Protein AF-A0A1L9QSR4-F1 (afdb_monomer)

Mean predicted aligned error: 5.04 Å

Radius of gyration: 18.43 Å; Cα contacts (8 Å, |Δi|>4): 11; chains: 1; bounding box: 35×28×44 Å

Sequence (59 aa):
MRTVDEIFNEAMSLPNSDRVLLVEKRIQELWIEEAQKHIDEIRSGTVKPIPGEEVLAQV

Structure (mmCIF, N/CA/C/O backbone):
data_AF-A0A1L9QSR4-F1
#
_entry.id   AF-A0A1L9QSR4-F1
#
loop_
_atom_site.group_PDB
_atom_site.id
_atom_site.type_symbol
_atom_site.label_atom_id
_atom_site.label_alt_id
_atom_site.label_comp_id
_atom_site.label_asym_id
_atom_site.label_entity_id
_atom_site.label_seq_id
_atom_site.pdbx_PDB_ins_code
_atom_site.Cartn_x
_atom_site.Cartn_y
_atom_site.Cartn_z
_atom_site.occupancy
_atom_site.B_iso_or_equiv
_atom_site.auth_seq_id
_atom_site.auth_comp_id
_atom_site.auth_asym_id
_atom_site.auth_atom_id
_atom_site.pdbx_PDB_model_num
ATOM 1 N N . MET A 1 1 ? 7.559 11.920 -26.099 1.00 80.56 1 MET A N 1
ATOM 2 C CA . MET A 1 1 ? 6.547 11.211 -25.287 1.00 80.56 1 MET A CA 1
ATOM 3 C C . MET A 1 1 ? 6.734 9.738 -25.567 1.00 80.56 1 MET A C 1
ATOM 5 O O . MET A 1 1 ? 6.744 9.397 -26.740 1.00 80.56 1 MET A O 1
ATOM 9 N N . ARG A 1 2 ? 6.981 8.917 -24.543 1.00 89.81 2 ARG A N 1
ATOM 10 C CA . ARG A 1 2 ? 7.105 7.465 -24.726 1.00 89.81 2 ARG A CA 1
ATOM 11 C C . ARG A 1 2 ? 5.721 6.831 -24.858 1.00 89.81 2 ARG A C 1
ATOM 13 O O . ARG A 1 2 ? 4.777 7.328 -24.241 1.00 89.81 2 ARG A O 1
ATOM 20 N N . THR A 1 3 ? 5.600 5.774 -25.652 1.00 97.25 3 THR A N 1
ATOM 21 C CA . THR A 1 3 ? 4.367 4.976 -25.737 1.00 97.25 3 THR A CA 1
ATOM 22 C C . THR A 1 3 ? 4.278 3.994 -24.566 1.00 97.25 3 THR A C 1
ATOM 24 O O . THR A 1 3 ? 5.269 3.714 -23.890 1.00 97.25 3 THR A O 1
ATOM 27 N N . VAL A 1 4 ? 3.080 3.459 -24.315 1.00 95.69 4 VAL A N 1
ATOM 28 C CA . VAL A 1 4 ? 2.883 2.421 -23.287 1.00 95.69 4 VAL A CA 1
ATOM 29 C C . VAL A 1 4 ? 3.729 1.182 -23.597 1.00 95.69 4 VAL A C 1
ATOM 31 O O . VAL A 1 4 ? 4.374 0.650 -22.698 1.00 95.69 4 VAL A O 1
ATOM 34 N N . ASP A 1 5 ? 3.799 0.778 -24.867 1.00 97.12 5 ASP A N 1
ATOM 35 C CA . ASP A 1 5 ? 4.574 -0.389 -25.299 1.00 97.12 5 ASP A CA 1
ATOM 36 C C . ASP A 1 5 ? 6.084 -0.192 -25.105 1.00 97.12 5 ASP A C 1
ATOM 38 O O . ASP A 1 5 ? 6.788 -1.116 -24.700 1.00 97.12 5 ASP A O 1
ATOM 42 N N . GLU A 1 6 ? 6.599 1.019 -25.346 1.00 97.00 6 GLU A N 1
ATOM 43 C CA . GLU A 1 6 ? 8.007 1.348 -25.092 1.00 97.00 6 GLU A CA 1
ATOM 44 C C . GLU A 1 6 ? 8.358 1.217 -23.604 1.00 97.00 6 GLU A C 1
ATOM 46 O O . GLU A 1 6 ? 9.386 0.631 -23.264 1.00 97.00 6 GLU A O 1
ATOM 51 N N . ILE A 1 7 ? 7.489 1.712 -22.717 1.00 94.19 7 ILE A N 1
ATOM 52 C CA . ILE A 1 7 ? 7.674 1.623 -21.259 1.00 94.19 7 ILE A CA 1
ATOM 53 C C . ILE A 1 7 ? 7.572 0.169 -20.789 1.00 94.19 7 ILE A C 1
ATOM 55 O O . ILE A 1 7 ? 8.364 -0.274 -19.957 1.00 94.19 7 ILE A O 1
ATOM 59 N N . PHE A 1 8 ? 6.619 -0.591 -21.330 1.00 94.44 8 PHE A N 1
ATOM 60 C CA . PHE A 1 8 ? 6.449 -2.000 -20.994 1.00 94.44 8 PHE A CA 1
ATOM 61 C C . PHE A 1 8 ? 7.682 -2.823 -21.378 1.00 94.44 8 PHE A C 1
ATOM 63 O O . PHE A 1 8 ? 8.199 -3.585 -20.561 1.00 94.44 8 PHE A O 1
ATOM 70 N N . ASN A 1 9 ? 8.196 -2.635 -22.595 1.00 96.25 9 ASN A N 1
ATOM 71 C CA . ASN A 1 9 ? 9.384 -3.343 -23.063 1.00 96.25 9 ASN A CA 1
ATOM 72 C C . ASN A 1 9 ? 10.626 -3.002 -22.227 1.00 96.25 9 ASN A C 1
ATOM 74 O O . ASN A 1 9 ? 11.403 -3.895 -21.889 1.00 96.25 9 ASN A O 1
ATOM 78 N N . GLU A 1 10 ? 10.794 -1.736 -21.839 1.00 94.62 10 GLU A N 1
ATOM 79 C CA . GLU A 1 10 ? 11.870 -1.313 -20.940 1.00 94.62 10 GLU A CA 1
ATOM 80 C C . GLU A 1 10 ? 11.742 -1.981 -19.564 1.00 94.62 10 GLU A C 1
ATOM 82 O O . GLU A 1 10 ? 12.712 -2.565 -19.081 1.00 94.62 10 GLU A O 1
ATOM 87 N N . ALA A 1 11 ? 10.543 -1.998 -18.975 1.00 93.19 11 ALA A N 1
ATOM 88 C CA . ALA A 1 11 ? 10.294 -2.679 -17.706 1.00 93.19 11 ALA A CA 1
ATOM 89 C C . ALA A 1 11 ? 10.577 -4.189 -17.792 1.00 93.19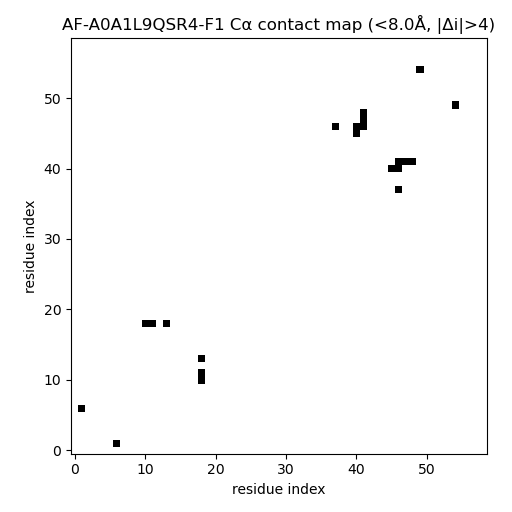 11 ALA A C 1
ATOM 91 O O . ALA A 1 11 ? 11.170 -4.759 -16.877 1.00 93.19 11 ALA A O 1
ATOM 92 N N . MET A 1 12 ? 10.216 -4.841 -18.901 1.00 95.31 12 MET A N 1
ATOM 93 C CA . MET A 1 12 ? 10.482 -6.268 -19.118 1.00 95.31 12 MET A CA 1
ATOM 94 C C . MET A 1 12 ? 11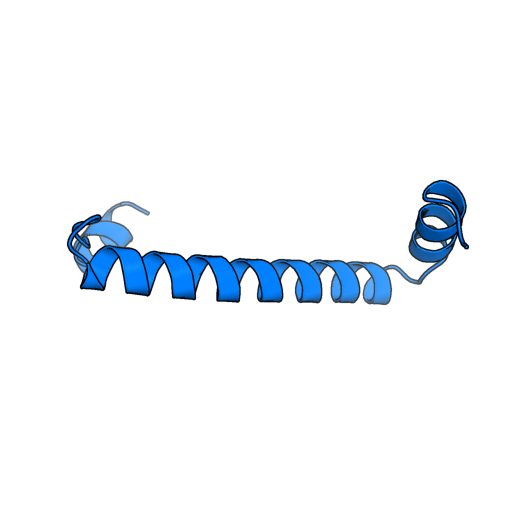.967 -6.573 -19.339 1.00 95.31 12 MET A C 1
ATOM 96 O O . MET A 1 12 ? 12.410 -7.674 -19.011 1.00 95.31 12 MET A O 1
ATOM 100 N N . SER A 1 13 ? 12.743 -5.603 -19.833 1.00 96.69 13 SER A N 1
ATOM 101 C CA . SER A 1 13 ? 14.195 -5.735 -20.002 1.00 96.69 13 SER A CA 1
ATOM 102 C C . SER A 1 13 ? 14.978 -5.694 -18.682 1.00 96.69 13 SER A C 1
ATOM 104 O O . SER A 1 13 ? 16.132 -6.120 -18.644 1.00 96.69 13 SER A O 1
ATOM 106 N N . LEU A 1 14 ? 14.359 -5.220 -17.593 1.00 96.44 14 LEU A N 1
ATOM 107 C CA . LEU A 1 14 ? 14.992 -5.155 -16.278 1.00 96.44 14 LEU A CA 1
ATOM 108 C C . LEU A 1 14 ? 15.248 -6.555 -15.691 1.00 96.44 14 LEU A C 1
ATOM 110 O O . LEU A 1 14 ? 14.460 -7.481 -15.930 1.00 96.44 14 LEU A O 1
ATOM 114 N N . PRO A 1 15 ? 16.287 -6.716 -14.849 1.00 97.88 15 PRO A N 1
ATOM 115 C CA . PRO A 1 15 ? 16.458 -7.897 -14.011 1.00 97.88 15 PRO A CA 1
ATOM 116 C C . PRO A 1 15 ? 15.210 -8.194 -13.172 1.00 97.88 15 PRO A C 1
ATOM 118 O O . PRO A 1 15 ? 14.457 -7.297 -12.792 1.00 97.88 15 PRO A O 1
ATOM 121 N N . ASN A 1 16 ? 15.000 -9.467 -12.831 1.00 95.69 16 ASN A N 1
ATOM 122 C CA . ASN A 1 16 ? 13.818 -9.868 -12.067 1.00 95.69 16 ASN A CA 1
ATOM 123 C C . ASN A 1 16 ? 13.702 -9.147 -10.713 1.00 95.69 16 ASN A C 1
ATOM 125 O O . ASN A 1 16 ? 12.603 -8.750 -10.340 1.00 95.69 16 ASN A O 1
ATOM 129 N N . SER A 1 17 ? 14.821 -8.951 -10.009 1.00 96.75 17 SER A N 1
ATOM 130 C CA . SER A 1 17 ? 14.876 -8.210 -8.740 1.00 96.75 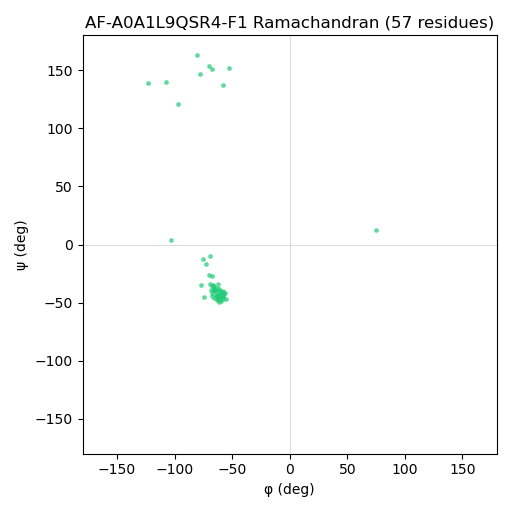17 SER A CA 1
ATOM 131 C C . SER A 1 17 ? 14.321 -6.796 -8.869 1.00 96.75 17 SER A C 1
ATOM 133 O O . SER A 1 17 ? 13.559 -6.346 -8.021 1.00 96.75 17 SER A O 1
ATOM 135 N N . ASP A 1 18 ? 14.661 -6.119 -9.959 1.00 97.19 18 ASP A N 1
ATOM 136 C CA . ASP A 1 18 ? 14.349 -4.707 -10.149 1.00 97.19 18 ASP A CA 1
ATOM 137 C C . ASP A 1 18 ? 12.879 -4.537 -10.536 1.00 97.19 18 ASP A C 1
ATOM 139 O O . ASP A 1 18 ? 12.213 -3.605 -10.086 1.00 97.19 18 ASP A O 1
ATOM 143 N N . ARG A 1 19 ? 12.330 -5.492 -11.301 1.00 95.81 19 ARG A N 1
ATOM 144 C CA . ARG A 1 19 ? 10.885 -5.558 -11.563 1.00 95.81 19 ARG A CA 1
ATOM 145 C C . ARG A 1 19 ? 10.089 -5.822 -10.291 1.00 95.81 19 ARG A C 1
ATOM 147 O O . ARG A 1 19 ? 9.068 -5.174 -10.081 1.00 95.81 19 ARG A O 1
ATOM 154 N N . VAL A 1 20 ? 10.550 -6.750 -9.450 1.00 96.31 20 VAL A N 1
ATOM 155 C CA . VAL A 1 20 ? 9.920 -7.025 -8.150 1.00 96.31 20 VAL A CA 1
ATOM 156 C C . VAL A 1 20 ? 9.937 -5.767 -7.290 1.00 96.31 20 VAL A C 1
ATOM 158 O O . VAL A 1 20 ? 8.880 -5.350 -6.834 1.00 96.31 20 VAL A O 1
ATOM 161 N N . LEU A 1 21 ? 11.085 -5.097 -7.170 1.00 96.50 21 LEU A N 1
ATOM 162 C CA . LEU A 1 21 ? 11.211 -3.851 -6.414 1.00 96.50 21 LEU A CA 1
ATOM 163 C C . LEU A 1 21 ? 10.253 -2.761 -6.921 1.00 96.50 21 LEU A C 1
ATOM 165 O O . LEU A 1 21 ? 9.638 -2.051 -6.124 1.00 96.50 21 LEU A O 1
ATOM 169 N N . LEU A 1 22 ? 10.105 -2.624 -8.242 1.00 94.31 22 LEU A N 1
ATOM 170 C CA . LEU A 1 22 ? 9.192 -1.650 -8.840 1.00 94.31 22 LEU A CA 1
ATOM 171 C C . LEU A 1 22 ? 7.731 -1.942 -8.468 1.00 94.31 22 LEU A C 1
ATOM 173 O O . LEU A 1 22 ? 6.989 -1.027 -8.103 1.00 94.31 22 LEU A O 1
ATOM 177 N N . VAL A 1 23 ? 7.327 -3.212 -8.536 1.00 95.69 23 VAL A N 1
ATOM 178 C CA . VAL A 1 23 ? 5.981 -3.653 -8.147 1.00 95.69 23 VAL A CA 1
ATOM 179 C C . VAL A 1 23 ? 5.760 -3.470 -6.648 1.00 95.69 23 VAL A C 1
ATOM 181 O O . VAL A 1 23 ? 4.737 -2.915 -6.256 1.00 95.69 23 VAL A O 1
ATOM 184 N N . GLU A 1 24 ? 6.716 -3.870 -5.810 1.00 97.00 24 GLU A N 1
ATOM 185 C CA . GLU A 1 24 ? 6.647 -3.708 -4.355 1.00 97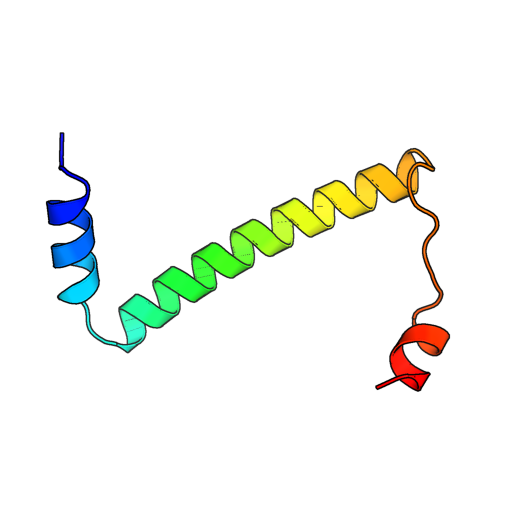.00 24 GLU A CA 1
ATOM 186 C C . GLU A 1 24 ? 6.478 -2.242 -3.971 1.00 97.00 24 GLU A C 1
ATOM 188 O O . GLU A 1 24 ? 5.582 -1.913 -3.197 1.00 97.00 24 GLU A O 1
ATOM 193 N N . LYS A 1 25 ? 7.267 -1.343 -4.570 1.00 96.00 25 LYS A N 1
ATOM 194 C CA . LYS A 1 25 ? 7.121 0.096 -4.347 1.00 96.00 25 LYS A CA 1
ATOM 195 C C . LYS A 1 25 ? 5.715 0.577 -4.705 1.00 96.00 25 LYS A C 1
ATOM 197 O O . LYS A 1 25 ? 5.111 1.320 -3.934 1.00 96.00 25 LYS A O 1
ATOM 202 N N . ARG A 1 26 ? 5.171 0.132 -5.843 1.00 95.62 26 ARG A N 1
ATOM 203 C CA . ARG A 1 26 ? 3.824 0.533 -6.263 1.00 95.62 26 ARG A CA 1
ATOM 204 C C . ARG A 1 26 ? 2.743 0.002 -5.323 1.00 95.62 26 ARG A C 1
ATOM 206 O O . ARG A 1 26 ? 1.803 0.726 -5.011 1.00 95.62 26 ARG A O 1
ATOM 213 N N . ILE A 1 27 ? 2.883 -1.236 -4.858 1.00 97.12 27 ILE A N 1
ATOM 214 C CA . ILE A 1 27 ? 1.988 -1.832 -3.863 1.00 97.12 27 ILE A CA 1
ATOM 215 C C . ILE A 1 27 ? 2.041 -1.017 -2.566 1.00 97.12 27 ILE A C 1
ATOM 217 O O . ILE A 1 27 ? 0.990 -0.657 -2.048 1.00 97.12 27 ILE A O 1
ATOM 221 N N . GLN A 1 28 ? 3.231 -0.660 -2.076 1.00 97.81 28 GLN A N 1
ATOM 222 C CA . GLN A 1 28 ? 3.393 0.153 -0.864 1.00 97.81 28 GLN A CA 1
ATOM 223 C C . GLN A 1 28 ? 2.688 1.513 -0.973 1.00 97.81 28 GLN A C 1
ATOM 225 O O . GLN A 1 28 ? 1.984 1.909 -0.048 1.00 97.81 28 GLN A O 1
ATOM 230 N N . GLU A 1 29 ? 2.818 2.206 -2.107 1.00 97.25 29 GLU A N 1
ATOM 231 C CA . GLU A 1 29 ? 2.109 3.471 -2.350 1.00 97.25 29 GLU A CA 1
ATOM 232 C C . GLU A 1 29 ? 0.584 3.304 -2.264 1.00 97.25 29 GLU A C 1
ATOM 234 O O . GLU A 1 29 ? -0.082 4.094 -1.599 1.00 97.25 29 GLU A O 1
ATOM 239 N N . LEU A 1 30 ? 0.041 2.250 -2.883 1.00 98.12 30 LEU A N 1
ATOM 240 C CA . LEU A 1 30 ? -1.395 1.956 -2.850 1.00 98.12 30 LEU A CA 1
ATOM 241 C C . LEU A 1 30 ? -1.882 1.596 -1.440 1.00 98.12 30 LEU A C 1
ATOM 243 O O . LEU A 1 30 ? -2.962 2.020 -1.040 1.00 98.12 30 LEU A O 1
ATOM 247 N N . TRP A 1 31 ? -1.087 0.850 -0.668 1.00 98.06 31 TRP A N 1
ATOM 248 C CA . TRP A 1 31 ? -1.413 0.540 0.727 1.00 98.06 31 TRP A CA 1
ATOM 249 C C . TRP A 1 31 ? -1.431 1.786 1.608 1.00 98.06 31 TRP A C 1
ATOM 251 O O . TRP A 1 31 ? -2.302 1.899 2.467 1.00 98.06 31 TRP A O 1
ATOM 261 N N . ILE A 1 32 ? -0.502 2.722 1.400 1.00 98.12 32 ILE A N 1
ATOM 262 C CA . ILE A 1 32 ? -0.485 4.000 2.124 1.00 98.12 32 ILE A CA 1
ATOM 263 C C . ILE A 1 32 ? -1.746 4.809 1.804 1.00 98.12 32 ILE A C 1
ATOM 265 O O . ILE A 1 32 ? -2.385 5.331 2.717 1.00 98.12 32 ILE A O 1
ATOM 269 N N . GLU A 1 33 ? -2.115 4.893 0.525 1.00 98.25 33 GLU A N 1
ATOM 270 C CA . GLU A 1 33 ? -3.317 5.601 0.078 1.00 98.25 33 GLU A CA 1
ATOM 271 C C . GLU A 1 33 ? -4.592 4.988 0.675 1.00 98.25 33 GLU A C 1
ATOM 273 O O . GLU A 1 33 ? -5.391 5.701 1.285 1.00 98.25 33 GLU A O 1
ATOM 278 N N . GLU A 1 34 ? -4.754 3.666 0.577 1.00 98.06 34 GLU A N 1
ATOM 279 C CA . GLU A 1 34 ? -5.933 2.979 1.111 1.00 98.06 34 GLU A CA 1
ATOM 280 C C . GLU A 1 34 ? -5.994 3.067 2.641 1.00 98.06 34 GLU A C 1
ATOM 282 O O . GLU A 1 34 ? -7.064 3.296 3.203 1.00 98.06 34 GLU A O 1
ATOM 287 N N . ALA A 1 35 ? -4.856 2.960 3.336 1.00 97.62 35 ALA A N 1
ATOM 288 C CA . ALA A 1 35 ? -4.812 3.119 4.786 1.00 97.62 35 ALA A CA 1
ATOM 289 C C . ALA A 1 35 ? -5.248 4.526 5.215 1.00 97.62 35 ALA A C 1
ATOM 291 O O . ALA A 1 35 ? -6.031 4.666 6.156 1.00 97.62 35 ALA A O 1
ATOM 292 N N . GLN A 1 36 ? -4.778 5.566 4.520 1.00 98.25 36 GLN A N 1
ATOM 293 C CA . GLN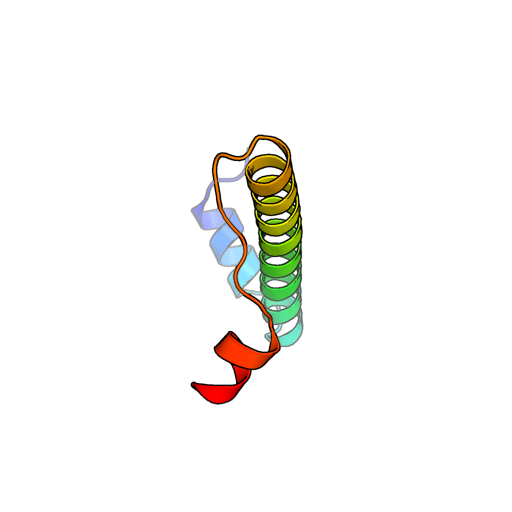 A 1 36 ? -5.173 6.944 4.806 1.00 98.25 36 GLN A CA 1
ATOM 294 C C . GLN A 1 36 ? -6.672 7.149 4.567 1.00 98.25 36 GLN A C 1
ATOM 296 O O . GLN A 1 36 ? -7.370 7.655 5.446 1.00 98.25 36 GLN A O 1
ATOM 301 N N . LYS A 1 37 ? -7.178 6.684 3.421 1.00 97.94 37 LYS A N 1
ATOM 302 C CA . LYS A 1 37 ? -8.607 6.718 3.099 1.00 97.94 37 LYS A CA 1
ATOM 303 C C . LYS A 1 37 ? -9.443 6.029 4.181 1.00 97.94 37 LYS A C 1
ATOM 305 O O . LYS A 1 37 ? -10.413 6.607 4.664 1.00 97.94 37 LYS A O 1
ATOM 310 N N . HIS A 1 38 ? -9.042 4.837 4.616 1.00 96.81 38 HIS A N 1
ATOM 311 C CA . HIS A 1 38 ? -9.782 4.076 5.620 1.00 96.81 38 HIS A CA 1
ATOM 312 C C . HIS A 1 38 ? -9.760 4.750 7.004 1.00 96.81 38 HIS A C 1
ATOM 314 O O . HIS A 1 38 ? -10.762 4.749 7.719 1.00 96.81 38 HIS A O 1
ATOM 320 N N . ILE A 1 39 ? -8.650 5.401 7.381 1.00 96.88 39 ILE A N 1
ATOM 321 C CA . ILE A 1 39 ? -8.585 6.235 8.592 1.00 96.88 39 ILE A CA 1
ATOM 322 C C . ILE A 1 39 ? -9.604 7.377 8.521 1.00 96.88 39 ILE A C 1
ATOM 324 O O . ILE A 1 39 ? -10.283 7.659 9.513 1.00 96.88 39 ILE A O 1
ATOM 328 N N . ASP A 1 40 ? -9.716 8.034 7.369 1.00 98.06 40 ASP A N 1
ATOM 329 C CA . ASP A 1 40 ? -10.637 9.153 7.190 1.00 98.06 40 ASP A CA 1
ATOM 330 C C . ASP A 1 40 ? -12.102 8.693 7.224 1.00 98.06 40 ASP A C 1
ATOM 332 O O . ASP A 1 40 ? -12.921 9.336 7.881 1.00 98.06 40 ASP A O 1
ATOM 336 N N . GLU A 1 41 ? -12.418 7.537 6.636 1.00 98.06 41 GLU A N 1
ATOM 337 C CA . GLU A 1 41 ? -13.746 6.907 6.703 1.00 98.06 41 GLU A CA 1
ATOM 338 C C . GLU A 1 41 ? -14.154 6.503 8.129 1.00 98.06 41 GLU A C 1
ATOM 340 O O . GLU A 1 41 ? -15.321 6.636 8.511 1.00 98.06 41 GLU A O 1
ATOM 345 N N . ILE A 1 42 ? -13.204 6.031 8.943 1.00 97.00 42 ILE A N 1
ATOM 346 C CA . ILE A 1 42 ? -13.445 5.741 10.364 1.00 97.00 42 ILE A CA 1
ATOM 347 C C . ILE A 1 42 ? -13.709 7.044 11.126 1.00 97.00 42 ILE A C 1
ATOM 349 O O . ILE A 1 42 ? -14.641 7.119 11.928 1.00 97.00 42 ILE A O 1
ATOM 353 N N . ARG A 1 43 ? -12.915 8.091 10.873 1.00 96.81 43 ARG A N 1
ATOM 354 C CA . ARG A 1 43 ? -13.061 9.398 11.537 1.00 96.81 43 ARG A CA 1
ATOM 355 C C . ARG A 1 43 ? -14.358 10.109 11.163 1.00 96.81 43 ARG A C 1
ATOM 357 O O . ARG A 1 43 ? -14.934 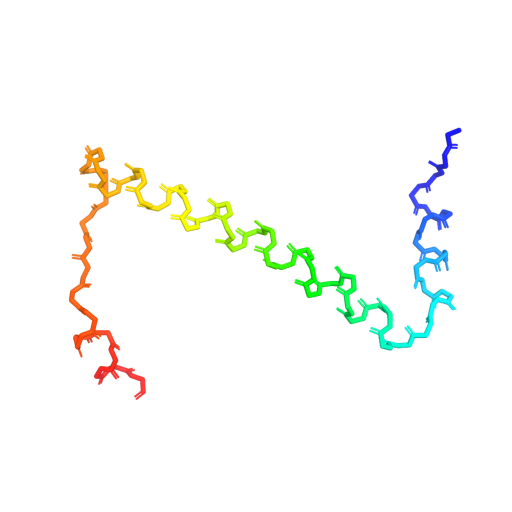10.776 12.019 1.00 96.81 43 ARG A O 1
ATOM 364 N N . SER A 1 44 ? -14.827 9.967 9.925 1.00 97.50 44 SER A N 1
ATOM 365 C CA . SER A 1 44 ? -16.119 10.506 9.488 1.00 97.50 44 SER A CA 1
ATOM 366 C C . SER A 1 44 ? -17.312 9.689 9.992 1.00 97.50 44 SER A C 1
ATOM 368 O O . SER A 1 44 ? -18.449 10.144 9.882 1.00 97.50 44 SER A O 1
ATOM 370 N N . GLY A 1 45 ? -17.073 8.487 10.528 1.00 96.06 45 GLY A N 1
ATOM 371 C CA . GLY A 1 45 ? -18.118 7.546 10.925 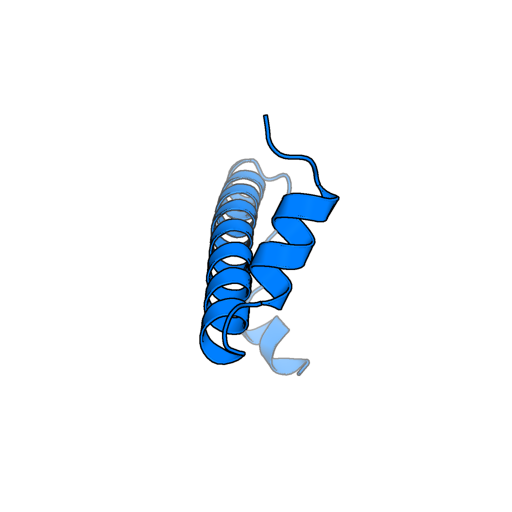1.00 96.06 45 GLY A CA 1
ATOM 372 C C . GLY A 1 45 ? -18.787 6.835 9.746 1.00 96.06 45 GLY A C 1
ATOM 373 O O . GLY A 1 45 ? -19.826 6.205 9.935 1.00 96.06 45 G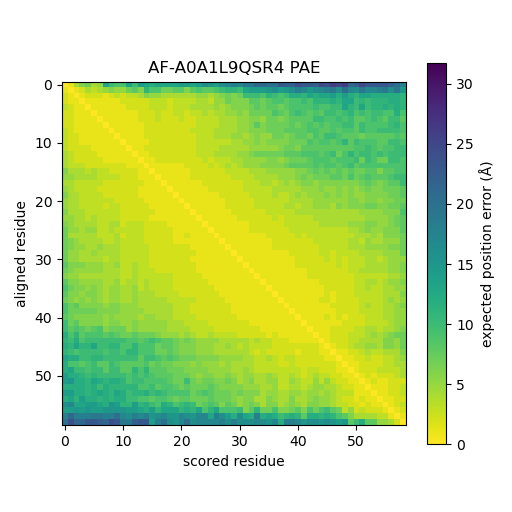LY A O 1
ATOM 374 N N . THR A 1 46 ? -18.209 6.921 8.542 1.00 96.94 46 THR A N 1
ATOM 375 C CA . THR A 1 46 ? -18.687 6.199 7.350 1.00 96.94 46 THR A CA 1
ATOM 376 C C . THR A 1 46 ? -18.513 4.691 7.521 1.00 96.94 46 THR A C 1
ATOM 378 O O . THR A 1 46 ? -19.361 3.915 7.083 1.00 96.94 46 THR A O 1
ATOM 381 N N . VAL A 1 47 ? -17.433 4.275 8.187 1.00 95.94 47 VAL A N 1
ATOM 382 C CA . VAL A 1 47 ? -17.109 2.869 8.447 1.00 95.94 47 VAL A CA 1
ATOM 383 C C . VAL A 1 47 ? -16.967 2.636 9.949 1.00 95.94 47 VAL A C 1
ATOM 385 O O . VAL A 1 47 ? -16.371 3.438 10.667 1.00 95.94 47 VAL A O 1
ATOM 388 N N . LYS A 1 48 ? -17.502 1.508 10.435 1.00 94.50 48 LYS A N 1
ATOM 389 C CA . LYS A 1 48 ? -17.324 1.059 11.820 1.00 94.50 48 LYS A CA 1
ATOM 390 C C . LYS A 1 48 ? -16.178 0.039 11.889 1.00 94.50 48 LYS A C 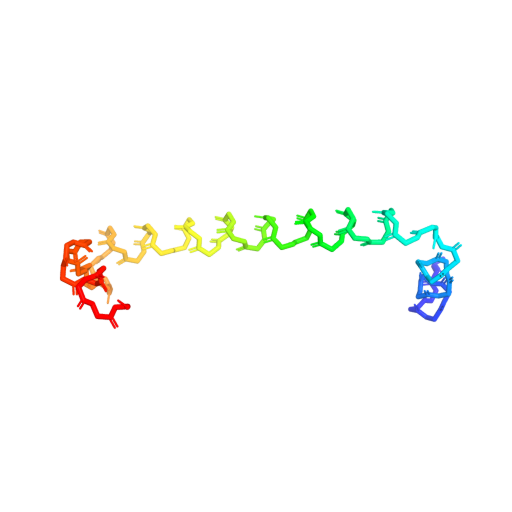1
ATOM 392 O O . LYS A 1 48 ? -16.293 -1.009 11.254 1.00 94.50 48 LYS A O 1
ATOM 397 N N . PRO A 1 49 ? -15.109 0.296 12.663 1.00 93.25 49 PRO A N 1
ATOM 398 C CA . PRO A 1 49 ? -14.010 -0.652 12.803 1.00 93.25 49 PRO A CA 1
ATOM 399 C C . PRO A 1 49 ? -14.433 -1.894 13.599 1.00 93.25 49 PRO A C 1
ATOM 401 O O . PRO A 1 49 ? -15.325 -1.834 14.451 1.00 93.25 49 PRO A O 1
ATOM 404 N N . ILE A 1 50 ? -13.751 -3.006 13.331 1.00 92.94 50 ILE A N 1
ATOM 405 C CA . ILE A 1 50 ? -13.911 -4.291 14.023 1.00 92.94 50 ILE A CA 1
ATOM 406 C C . ILE A 1 50 ? -12.678 -4.502 14.921 1.00 92.94 50 ILE A C 1
ATOM 408 O O . ILE A 1 50 ? -11.570 -4.164 14.491 1.00 92.94 50 ILE A O 1
ATOM 412 N N . PRO A 1 51 ? -12.817 -5.027 16.152 1.00 93.88 51 PRO A N 1
ATOM 413 C CA . PRO A 1 51 ? -11.671 -5.344 17.002 1.00 93.88 51 PRO A CA 1
ATOM 414 C C . PRO A 1 51 ? -10.703 -6.337 16.345 1.00 93.88 51 PRO A C 1
ATOM 416 O O . PRO A 1 51 ? -11.116 -7.343 15.774 1.00 93.88 51 PRO A O 1
ATOM 419 N N . GLY A 1 52 ? -9.397 -6.082 16.461 1.00 89.56 52 GLY A N 1
ATOM 420 C CA . GLY A 1 52 ? -8.371 -6.916 15.821 1.00 89.56 52 GLY A CA 1
ATOM 421 C C . GLY A 1 52 ? -8.356 -8.366 16.317 1.00 89.56 52 GLY A C 1
ATOM 422 O O . GLY A 1 52 ? -8.130 -9.280 15.531 1.00 89.56 52 GLY A O 1
ATOM 423 N N . GLU A 1 53 ? -8.660 -8.585 17.597 1.00 93.38 53 GLU A N 1
ATOM 424 C CA . GLU A 1 53 ? -8.770 -9.919 18.202 1.00 93.38 53 GLU A CA 1
ATOM 425 C C . GLU A 1 53 ? -9.871 -10.763 17.538 1.00 93.38 53 GLU A C 1
ATOM 427 O O . GLU A 1 53 ? -9.671 -11.951 17.291 1.00 93.38 53 GLU A O 1
ATOM 432 N N . GLU A 1 54 ? -11.001 -10.144 17.175 1.00 92.88 54 GLU A N 1
ATOM 433 C CA . GLU A 1 54 ? -12.113 -10.819 16.490 1.00 92.88 54 GLU A CA 1
ATOM 434 C C . GLU A 1 54 ? -11.756 -11.209 15.051 1.00 92.88 54 GLU A C 1
ATOM 436 O O . GLU A 1 54 ? -12.217 -12.238 14.557 1.00 92.88 54 GLU A O 1
ATOM 441 N N . VAL A 1 55 ? -10.934 -10.399 14.377 1.00 91.50 55 VAL A N 1
ATOM 442 C CA . VAL A 1 55 ? -10.482 -10.663 13.003 1.00 91.50 55 VAL A CA 1
ATOM 443 C C . VAL A 1 55 ? -9.432 -11.775 12.981 1.00 91.50 55 VAL A C 1
ATOM 445 O O . VAL A 1 55 ? -9.522 -12.689 12.166 1.00 91.50 55 VAL A O 1
ATOM 448 N N . LEU A 1 56 ? -8.454 -11.733 13.890 1.00 92.00 56 LEU A N 1
ATOM 449 C CA . LEU A 1 56 ? -7.371 -12.721 13.948 1.00 92.00 56 LEU A CA 1
ATOM 450 C C . LEU A 1 56 ? -7.854 -14.118 14.354 1.00 92.00 56 LEU A C 1
ATOM 452 O O . LEU A 1 56 ? -7.248 -15.104 13.953 1.00 92.00 56 LEU A O 1
ATOM 456 N N . ALA A 1 57 ? -8.950 -14.216 15.109 1.00 92.06 57 ALA A N 1
ATOM 457 C CA . ALA A 1 57 ? -9.551 -15.495 15.482 1.00 92.06 57 ALA A CA 1
ATOM 458 C C . ALA A 1 57 ? -10.197 -16.256 14.301 1.00 92.06 57 ALA A C 1
ATOM 460 O O . ALA A 1 57 ? -10.594 -17.407 14.471 1.00 92.06 57 ALA A O 1
ATOM 461 N N . GLN A 1 58 ? -10.336 -15.624 13.130 1.00 82.75 58 GLN A N 1
ATOM 462 C CA . GLN A 1 58 ? -10.990 -16.193 11.941 1.00 82.75 58 GLN A CA 1
ATOM 463 C C . GLN A 1 58 ? -10.004 -16.672 10.859 1.00 82.75 58 GLN A C 1
ATOM 465 O O . GLN A 1 58 ? -10.450 -17.083 9.786 1.00 82.75 58 GLN A O 1
ATOM 470 N N . VAL A 1 59 ? -8.693 -16.603 11.119 1.00 71.88 59 VAL A N 1
ATOM 471 C CA . VAL A 1 59 ? -7.617 -16.978 10.181 1.00 71.88 59 VAL A CA 1
ATOM 472 C C . VAL A 1 59 ? -7.017 -18.333 10.534 1.00 71.88 59 VAL A C 1
ATOM 474 O O . VAL A 1 59 ? -6.814 -18.597 11.739 1.00 71.88 59 VAL A O 1
#

Secondary structure (DSSP, 8-state):
---HHHHHHHHHHS-HHHHHHHHHHHHHHHHHHHHHHHHHHHHTTSS----HHHHHTT-

Foldseek 3Di:
DDDPVRVVVVLVPDDPVVNVVVVVVVVVVVVVVVVVVVVVCVVVVVDDDDDPVVVVVVD

pLDDT: mean 94.92, std 4.48, range [71.88, 98.25]

Nearest PDB structures (foldseek):
  6hq5-assembly1_B  TM=5.234E-01  e=5.757E+00  Bdellovibrio bacteriovorus HD100

InterPro domains:
  IPR013406 Conserved hypothetical protein CHP02574, addiction module [PF09720] (27-55)

Solvent-accessible surface area (backbone atoms only — not comparable to full-atom values): 3592 Å² total; per-residue (Å²): 134,83,52,71,66,59,53,50,53,54,55,68,69,46,57,71,70,59,46,49,50,54,50,52,53,52,51,51,53,52,52,53,52,51,51,53,53,50,51,51,33,44,73,72,61,78,41,83,88,74,63,65,71,69,57,61,73,75,110

Organism: NCBI:txid1925591